Protein 1KA7 (pdb70)

B-factor: mean 0.69, std 1.04, range [0.05, 8.84]

Radius of gyration: 13.41 Å; Cα contacts (8 Å, |Δi|>4): 238; chains: 2; bounding box: 38×33×27 Å

GO terms:
  GO:0030674 protein-macromolecule adaptor activity (F, IDA)
  GO:0030101 natural killer cell activation (P, IDA)
  GO:0005515 protein binding (F, IPI)
  GO:0005829 cytosol (C, TAS)
  GO:0005737 cytoplasm (C, IDA)
  GO:0050860 negative regulation of T cell receptor signaling pathway (P, IDA)
  GO:0050776 regulation of immune response (P, IMP)

Organism: Homo sapiens (NCBI:txid9606)

Secondary structure (DSSP, 8-state):
----TTEEE---HHHHHHHHHHHT-TTEEEEEE-SSSTT-EEEEEEETTEEEEEEEEE-TTS-EEE-B-TT-----BS-STHHHHHHTSTTSSSSS---EE--SS--/----B----B--

Sequence (119 aa):
MDAVAVYHGKISRETGEKLLLATGLDGSYLLRDSESVPGVYCLCVLYHGYIYTYRVSQTETGSWSAETAPGVHKRYFRKIKNLISAFQKPDQGIVIPLQYPVEKKSSRKSLTIYAQVQK

Nearest PDB structures (foldseek):
  1m27-assembly1_A  TM=9.389E-01  e=3.302E-18  Homo sapiens
  5kaz-assembly1_A  TM=8.987E-01  e=1.585E-11  Homo sapiens
  2ysx-assembly1_A  TM=8.688E-01  e=9.127E-12  Homo sapiens
  1i3z-assembly1_A  TM=9.212E-01  e=2.079E-10  Mus musculus
  6wax-assembly2_B  TM=8.621E-01  e=3.251E-07  Homo sapiens

InterPro domains:
  IPR000980 SH2 domain [PF00017] (7-86)
  IPR000980 SH2 domain [PS50001] (6-102)
  IPR000980 SH2 domain [SM00252] (4-93)
  IPR017289 SH2 protein 1A [PIRSF037828] (1-109)
  IPR035876 SH2D1A, SH2 domain [cd10400] (2-104)
  IPR036860 SH2 domain superfamily [G3DSA:3.30.505.10] (2-104)
  IPR036860 SH2 domain superfamily [SSF55550] (3-103)

Solvent-accessible surface area: 7430 Å² total; per-residue (Å²): 231,83,72,47,73,16,71,35,18,137,32,56,110,140,43,0,19,116,32,0,82,78,51,56,78,93,0,0,9,0,7,8,28,7,94,91,64,117,67,18,60,1,1,0,0,12,48,159,42,96,0,48,1,6,77,2,42,84,37,176,115,38,22,38,7,11,81,33,24,141,73,42,165,33,112,154,24,222,71,14,73,65,4,25,74,16,3,73,99,92,112,108,1,6,65,24,15,0,113,121,64,12,50,149,188,77,169,241,207,62,60,33,79,61,28,49,2,119,103

Foldseek 3Di:
DQDDQLEQEADDPVCLLVLQVVVVDFQEWGWHADPVDGQWIWIWTQDPSDTDIWIWHADPVQWTWTDDDDPDDTDTHNGDVVLLVQLLDPVRHDPHRHDHRRGDDDD/DVDDDDPDDDPD

CATH classification: 3.30.505.10

Structure (mmCIF, N/CA/C/O backbone):
data_1KA7
#
_entry.id   1KA7
#
loop_
_entity.id
_entity.type
_entity.pdbx_description
1 polymer 'SH2 DOMAIN PROTEIN 1A'
2 polymer 'peptide n-Y-c'
#
loop_
_atom_site.group_PDB
_atom_site.id
_atom_site.type_symbol
_atom_site.label_atom_id
_atom_site.label_alt_id
_atom_site.label_comp_id
_atom_site.label_asym_id
_atom_site.label_entity_id
_atom_site.label_seq_id
_atom_site.pdbx_PDB_ins_code
_atom_site.Cartn_x
_atom_site.Cartn_y
_atom_site.Cartn_z
_atom_site.occupancy
_atom_site.B_iso_or_equiv
_atom_site.auth_seq_id
_atom_site.auth_comp_id
_atom_site.auth_asym_id
_atom_site.auth_atom_id
_atom_site.pdbx_PDB_model_num
ATOM 1 N N . MET A 1 1 ? -11.796 -16.329 -3.336 1.00 2.18 1 MET A N 1
ATOM 2 C CA . MET A 1 1 ? -10.647 -17.118 -2.820 1.00 1.67 1 MET A CA 1
ATOM 3 C C . MET A 1 1 ? -9.640 -16.222 -2.105 1.00 1.61 1 MET A C 1
ATOM 4 O O . MET A 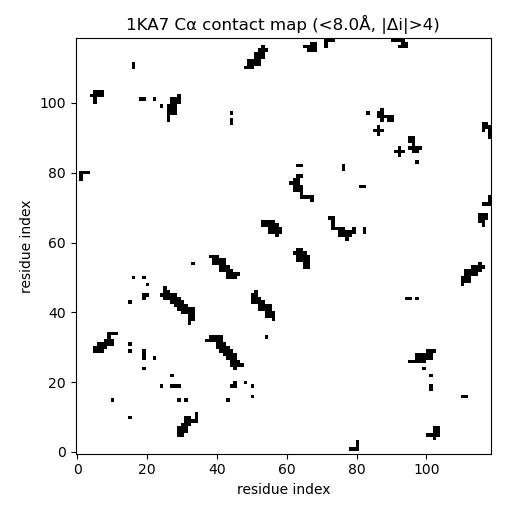1 1 ? -8.846 -16.694 -1.292 1.00 2.26 1 MET A O 1
ATOM 20 N N . ASP A 1 2 ? -9.680 -14.928 -2.418 1.00 1.17 2 ASP A N 1
ATOM 21 C CA . ASP A 1 2 ? -8.771 -13.961 -1.809 1.00 1.12 2 ASP A CA 1
ATOM 22 C C . ASP A 1 2 ? -7.317 -14.368 -2.030 1.00 0.75 2 ASP A C 1
ATOM 23 O O . ASP A 1 2 ? -6.625 -14.778 -1.098 1.00 0.95 2 ASP A O 1
ATOM 32 N N . ALA A 1 3 ? -6.861 -14.254 -3.275 1.00 0.57 3 ALA A N 1
ATOM 33 C CA . ALA A 1 3 ? -5.491 -14.611 -3.625 1.00 0.38 3 ALA A CA 1
ATOM 34 C C . ALA A 1 3 ? -4.574 -13.393 -3.577 1.00 0.37 3 ALA A C 1
ATOM 35 O O . ALA A 1 3 ? -4.565 -12.574 -4.497 1.00 0.57 3 ALA A O 1
ATOM 42 N N . VAL A 1 4 ? -3.803 -13.281 -2.499 1.00 0.23 4 VAL A N 1
ATOM 43 C CA . VAL A 1 4 ? -2.881 -12.164 -2.331 1.00 0.20 4 VAL A CA 1
ATOM 44 C C . VAL A 1 4 ? -1.431 -12.636 -2.379 1.00 0.19 4 VAL A C 1
ATOM 45 O O . VAL A 1 4 ? -0.845 -12.978 -1.351 1.00 0.21 4 VAL A O 1
ATOM 58 N N . ALA A 1 5 ? -0.859 -12.649 -3.578 1.00 0.20 5 ALA A N 1
ATOM 59 C CA . ALA A 1 5 ? 0.522 -13.075 -3.761 1.00 0.21 5 ALA A CA 1
ATOM 60 C C . ALA A 1 5 ? 1.489 -11.936 -3.458 1.00 0.20 5 ALA A C 1
ATOM 61 O O . ALA A 1 5 ? 2.688 -12.155 -3.282 1.00 0.25 5 ALA A O 1
ATOM 68 N N . VAL A 1 6 ? 0.958 -10.718 -3.397 1.00 0.17 6 VAL A N 1
ATOM 69 C CA . VAL A 1 6 ? 1.769 -9.541 -3.113 1.00 0.18 6 VAL A CA 1
ATOM 70 C C . VAL A 1 6 ? 2.020 -9.397 -1.616 1.00 0.16 6 VAL A C 1
ATOM 71 O O . VAL A 1 6 ? 2.650 -8.437 -1.171 1.00 0.19 6 VAL A O 1
ATOM 84 N N . TYR A 1 7 ? 1.522 -10.357 -0.847 1.00 0.15 7 TYR A N 1
ATOM 85 C CA . TYR A 1 7 ? 1.686 -10.345 0.601 1.00 0.15 7 TYR A CA 1
ATOM 86 C C . TYR A 1 7 ? 2.842 -11.245 1.025 1.00 0.14 7 TYR A C 1
ATOM 87 O O . TYR A 1 7 ? 2.650 -12.435 1.279 1.00 0.19 7 TYR A O 1
ATOM 105 N N . HIS A 1 8 ? 4.042 -10.676 1.100 1.00 0.25 8 HIS A N 1
ATOM 106 C CA . HIS A 1 8 ? 5.222 -11.446 1.495 1.00 0.33 8 HIS A CA 1
ATOM 107 C C . HIS A 1 8 ? 5.139 -11.839 2.967 1.00 0.34 8 HIS A C 1
ATOM 108 O O . HIS A 1 8 ? 5.916 -12.668 3.442 1.00 0.49 8 HIS A O 1
ATOM 123 N N . GLY A 1 9 ? 4.191 -11.243 3.682 1.00 0.25 9 GLY A N 1
ATOM 124 C CA . GLY A 1 9 ? 4.024 -11.546 5.091 1.00 0.26 9 GLY A CA 1
ATOM 125 C C . GLY A 1 9 ? 4.411 -10.385 5.985 1.00 0.26 9 GLY A C 1
ATOM 126 O O . GLY A 1 9 ? 4.064 -9.236 5.706 1.00 0.38 9 GLY A O 1
ATOM 130 N N . LYS A 1 10 ? 5.128 -10.683 7.064 1.00 0.16 10 LYS A N 1
ATOM 131 C CA . LYS A 1 10 ? 5.560 -9.654 8.003 1.00 0.16 10 LYS A CA 1
ATOM 132 C C . LYS A 1 10 ? 7.049 -9.363 7.851 1.00 0.14 10 LYS A C 1
ATOM 133 O O . LYS A 1 10 ? 7.887 -10.252 8.014 1.00 0.19 10 LYS A O 1
ATOM 152 N N . ILE A 1 11 ? 7.371 -8.112 7.539 1.00 0.15 11 ILE A N 1
ATOM 153 C CA . ILE A 1 11 ? 8.756 -7.694 7.365 1.00 0.15 11 ILE A CA 1
ATOM 154 C C . ILE A 1 11 ? 9.010 -6.349 8.041 1.00 0.15 11 ILE A C 1
ATOM 155 O O . ILE A 1 11 ? 8.100 -5.529 8.175 1.00 0.18 11 ILE A O 1
ATOM 171 N N . SER A 1 12 ? 10.250 -6.132 8.467 1.00 0.18 12 SER A N 1
ATOM 172 C CA . SER A 1 12 ? 10.625 -4.889 9.131 1.00 0.20 12 SER A CA 1
ATOM 173 C C . SER A 1 12 ? 10.555 -3.712 8.164 1.00 0.17 12 SER A C 1
ATOM 174 O O . SER A 1 12 ? 10.471 -3.899 6.950 1.00 0.17 12 SER A O 1
ATOM 182 N N . ARG A 1 13 ? 10.590 -2.499 8.708 1.00 0.18 13 ARG A N 1
ATOM 183 C CA . ARG A 1 13 ? 10.530 -1.292 7.890 1.00 0.20 13 ARG A CA 1
ATOM 184 C C . ARG A 1 13 ? 11.711 -1.235 6.926 1.00 0.18 13 ARG A C 1
ATOM 185 O O . ARG A 1 13 ? 11.555 -0.870 5.760 1.00 0.21 13 ARG A O 1
ATOM 206 N N . GLU A 1 14 ? 12.890 -1.601 7.419 1.00 0.17 14 GLU A N 1
ATOM 207 C CA . GLU A 1 14 ? 14.098 -1.596 6.601 1.00 0.19 14 GLU A CA 1
ATOM 208 C C . GLU A 1 14 ? 13.966 -2.567 5.432 1.00 0.18 14 GLU A C 1
ATOM 209 O O . GLU A 1 14 ? 14.537 -2.349 4.364 1.00 0.22 14 GLU A O 1
ATOM 221 N N . THR A 1 15 ? 13.207 -3.637 5.646 1.00 0.15 15 THR A N 1
ATOM 222 C CA . THR A 1 15 ? 12.994 -4.646 4.615 1.00 0.16 15 THR A CA 1
ATOM 223 C C . THR A 1 15 ? 12.138 -4.098 3.478 1.00 0.15 15 THR A C 1
ATOM 224 O O . THR A 1 15 ? 12.497 -4.214 2.307 1.00 0.17 15 THR A O 1
ATOM 235 N N . GLY A 1 16 ? 11.004 -3.504 3.835 1.00 0.14 16 GLY A N 1
ATOM 236 C CA . GLY A 1 16 ? 10.108 -2.949 2.837 1.00 0.16 16 GLY A CA 1
ATOM 237 C C . GLY A 1 16 ? 10.744 -1.833 2.029 1.00 0.15 16 GLY A C 1
ATOM 238 O O . GLY A 1 16 ? 10.473 -1.690 0.837 1.00 0.16 16 GLY A O 1
ATOM 242 N N . GLU A 1 17 ? 11.588 -1.041 2.681 1.00 0.15 17 GLU A N 1
ATOM 243 C CA . GLU A 1 17 ? 12.261 0.073 2.019 1.00 0.17 17 GLU A CA 1
ATOM 244 C C . GLU A 1 17 ? 13.179 -0.421 0.904 1.00 0.16 17 GLU A C 1
ATOM 245 O O . GLU A 1 17 ? 13.024 -0.037 -0.256 1.00 0.19 17 GLU A O 1
ATOM 257 N N . LYS A 1 18 ? 14.139 -1.267 1.265 1.00 0.16 18 LYS A N 1
ATOM 258 C CA . LYS A 1 18 ? 15.090 -1.808 0.300 1.00 0.18 18 LYS A CA 1
ATOM 259 C C . LYS A 1 18 ? 14.395 -2.699 -0.727 1.00 0.16 18 LYS A C 1
ATOM 260 O O . LYS A 1 18 ? 14.864 -2.836 -1.858 1.00 0.18 18 LYS A O 1
ATOM 279 N N . LEU A 1 19 ? 13.283 -3.307 -0.327 1.00 0.14 19 LEU A N 1
ATOM 280 C CA . LEU A 1 19 ? 12.532 -4.189 -1.215 1.00 0.14 19 LEU A CA 1
ATOM 281 C C . LEU A 1 19 ? 12.035 -3.438 -2.447 1.00 0.13 19 LEU A C 1
ATOM 282 O O . LEU A 1 19 ? 12.196 -3.904 -3.576 1.00 0.20 19 LEU A O 1
ATOM 298 N N . LEU A 1 20 ? 11.427 -2.277 -2.224 1.00 0.09 20 LEU A N 1
ATOM 299 C CA . LEU A 1 20 ? 10.906 -1.467 -3.319 1.00 0.10 20 LEU A CA 1
ATOM 300 C C . LEU A 1 20 ? 12.031 -0.733 -4.042 1.00 0.11 20 LEU A C 1
ATOM 301 O O . LEU A 1 20 ? 11.930 -0.445 -5.234 1.00 0.14 20 LEU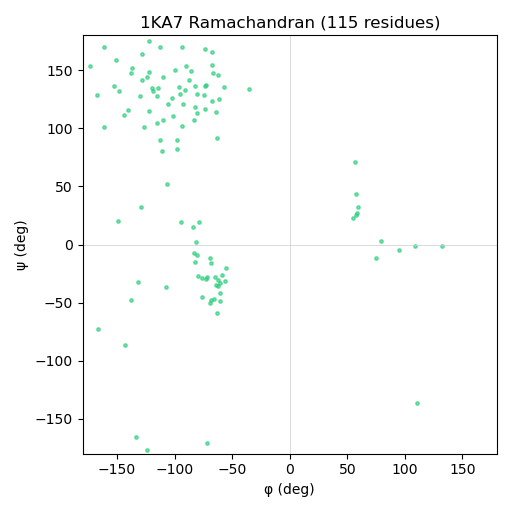 A O 1
ATOM 317 N N . LEU A 1 21 ? 13.104 -0.438 -3.315 1.00 0.15 21 LEU A N 1
ATOM 318 C CA . LEU A 1 21 ? 14.247 0.259 -3.889 1.00 0.18 21 LEU A CA 1
ATOM 319 C C . LEU A 1 21 ? 15.023 -0.658 -4.828 1.00 0.19 21 LEU A C 1
ATOM 320 O O . LEU A 1 21 ? 15.673 -0.197 -5.766 1.00 0.22 21 LEU A O 1
ATOM 336 N N . ALA A 1 22 ? 14.951 -1.960 -4.568 1.00 0.18 22 ALA A N 1
ATOM 337 C CA . ALA A 1 22 ? 15.648 -2.946 -5.386 1.00 0.20 22 ALA A CA 1
ATOM 338 C C . ALA A 1 22 ? 15.081 -2.995 -6.801 1.00 0.17 22 ALA A C 1
ATOM 339 O O . ALA A 1 22 ? 15.831 -2.990 -7.778 1.00 0.18 22 ALA A O 1
ATOM 346 N N . THR A 1 23 ? 13.755 -3.048 -6.903 1.00 0.16 23 THR A N 1
ATOM 347 C CA . THR A 1 23 ? 13.089 -3.104 -8.202 1.00 0.15 23 THR A CA 1
ATOM 348 C C . THR A 1 23 ? 13.491 -1.924 -9.081 1.00 0.11 23 THR A C 1
ATOM 349 O O . THR A 1 23 ? 13.543 -2.041 -10.305 1.00 0.15 23 THR A O 1
ATOM 360 N N . GLY A 1 24 ? 13.777 -0.790 -8.448 1.00 0.11 24 GLY A N 1
ATOM 361 C CA . GLY A 1 24 ? 14.174 0.395 -9.188 1.00 0.09 24 GLY A CA 1
ATOM 362 C C . GLY A 1 24 ? 13.134 0.822 -10.206 1.00 0.09 24 GLY A C 1
ATOM 363 O O . GLY A 1 24 ? 13.470 1.167 -11.338 1.00 0.10 24 GLY A O 1
ATOM 367 N N . LEU A 1 25 ? 11.866 0.797 -9.802 1.00 0.10 25 LEU A N 1
ATOM 368 C CA . LEU A 1 25 ? 10.774 1.183 -10.689 1.00 0.10 25 LEU A CA 1
ATOM 369 C C . LEU A 1 25 ? 9.718 1.989 -9.941 1.00 0.10 25 LEU A C 1
ATOM 370 O O . LEU A 1 25 ? 9.064 1.478 -9.031 1.00 0.14 25 LEU A O 1
ATOM 386 N N . ASP A 1 26 ? 9.547 3.249 -10.336 1.00 0.08 26 ASP A N 1
ATOM 387 C CA . ASP A 1 26 ? 8.560 4.115 -9.706 1.00 0.09 26 ASP A CA 1
ATOM 388 C C . ASP A 1 26 ? 7.163 3.540 -9.889 1.00 0.09 26 ASP A C 1
ATOM 389 O O . ASP A 1 26 ? 6.738 3.263 -11.011 1.00 0.15 26 ASP A O 1
ATOM 398 N N . GLY A 1 27 ? 6.452 3.354 -8.783 1.00 0.07 27 GLY A N 1
ATOM 399 C CA . GLY A 1 27 ? 5.112 2.801 -8.856 1.00 0.07 27 GLY A CA 1
ATOM 400 C C . GLY A 1 27 ? 5.051 1.388 -8.317 1.00 0.08 27 GLY A C 1
ATOM 401 O O . GLY A 1 27 ? 3.980 0.772 -8.276 1.00 0.10 27 GLY A O 1
ATOM 405 N N . SER A 1 28 ? 6.207 0.879 -7.897 1.00 0.08 28 SER A N 1
ATOM 406 C CA . SER A 1 28 ? 6.301 -0.464 -7.342 1.00 0.09 28 SER A CA 1
ATOM 407 C C . SER A 1 28 ? 5.713 -0.487 -5.939 1.00 0.10 28 SER A C 1
ATOM 408 O O . SER A 1 28 ? 6.062 0.342 -5.098 1.00 0.18 28 SER A O 1
ATOM 416 N N . TYR A 1 29 ? 4.808 -1.425 -5.691 1.00 0.07 29 TYR A N 1
ATOM 417 C CA . TYR A 1 29 ? 4.166 -1.529 -4.390 1.00 0.07 29 TYR A CA 1
ATOM 418 C C . TYR A 1 29 ? 4.259 -2.942 -3.828 1.00 0.07 29 TYR A C 1
ATOM 419 O O . TYR A 1 29 ? 4.532 -3.896 -4.555 1.00 0.09 29 TYR A O 1
ATOM 437 N N . LEU A 1 30 ? 4.004 -3.066 -2.529 1.00 0.07 30 LEU A N 1
ATOM 438 C CA . LEU A 1 30 ? 4.029 -4.364 -1.866 1.00 0.08 30 LEU A CA 1
ATOM 439 C C . LEU A 1 30 ? 3.073 -4.388 -0.680 1.00 0.09 30 LEU A C 1
ATOM 440 O O . LEU A 1 30 ? 2.704 -3.341 -0.144 1.00 0.14 30 LEU A O 1
ATOM 456 N N . LEU A 1 31 ? 2.675 -5.590 -0.275 1.00 0.08 31 LEU A N 1
ATOM 457 C CA . LEU A 1 31 ? 1.762 -5.759 0.847 1.00 0.08 31 LEU A CA 1
ATOM 458 C C . LEU A 1 31 ? 2.483 -6.368 2.044 1.00 0.08 31 LEU A C 1
ATOM 459 O O . LEU A 1 31 ? 2.817 -7.553 2.042 1.00 0.17 31 LEU A O 1
ATOM 475 N N . ARG A 1 32 ? 2.720 -5.550 3.065 1.00 0.11 32 ARG A N 1
ATOM 476 C CA . ARG A 1 32 ? 3.402 -6.013 4.269 1.00 0.11 32 ARG A CA 1
ATOM 477 C C . ARG A 1 32 ? 2.534 -5.796 5.503 1.00 0.13 32 ARG A C 1
ATOM 478 O O . ARG A 1 32 ? 1.749 -4.850 5.566 1.00 0.15 32 ARG A O 1
ATOM 499 N N . ASP A 1 33 ? 2.684 -6.681 6.483 1.00 0.15 33 ASP A N 1
ATOM 500 C CA . ASP A 1 33 ? 1.918 -6.590 7.721 1.00 0.18 33 ASP A CA 1
ATOM 501 C C . ASP A 1 33 ? 2.415 -5.435 8.582 1.00 0.20 33 ASP A C 1
ATOM 502 O O . ASP A 1 33 ? 3.621 -5.228 8.725 1.00 0.26 33 ASP A O 1
ATOM 511 N N . SER A 1 34 ? 1.479 -4.685 9.154 1.00 0.20 34 SER A N 1
ATOM 512 C CA . SER A 1 34 ? 1.820 -3.549 10.002 1.00 0.24 34 SER A CA 1
ATOM 513 C C . SER A 1 34 ? 2.491 -4.013 11.291 1.00 0.29 34 SER A C 1
ATOM 514 O O . SER A 1 34 ? 1.929 -4.808 12.044 1.00 0.31 34 SER A O 1
ATOM 522 N N . GLU A 1 35 ? 3.696 -3.507 11.537 1.00 0.33 35 GLU A N 1
ATOM 523 C CA . GLU A 1 35 ? 4.446 -3.866 12.735 1.00 0.39 35 GLU A CA 1
ATOM 524 C C . GLU A 1 35 ? 4.014 -3.010 13.921 1.00 0.41 35 GLU A C 1
ATOM 525 O O . GLU A 1 35 ? 4.698 -2.955 14.943 1.00 0.45 35 GLU A O 1
ATOM 537 N N . SER A 1 36 ? 2.871 -2.345 13.778 1.00 0.39 36 SER A N 1
ATOM 538 C CA . SER A 1 36 ? 2.343 -1.492 14.836 1.00 0.43 36 SER A CA 1
ATOM 539 C C . SER A 1 36 ? 0.867 -1.785 15.083 1.00 0.38 36 SER A C 1
ATOM 540 O O . SER A 1 36 ? 0.380 -1.663 16.208 1.00 0.41 36 SER A O 1
ATOM 548 N N . VAL A 1 37 ? 0.161 -2.172 14.026 1.00 0.33 37 VAL A N 1
ATOM 549 C CA . VAL A 1 37 ? -1.260 -2.481 14.128 1.00 0.31 37 VAL A CA 1
ATOM 550 C C . VAL A 1 37 ? -1.561 -3.867 13.561 1.00 0.29 37 VAL A C 1
ATOM 551 O O . VAL A 1 37 ? -1.645 -4.043 12.346 1.00 0.26 37 VAL A O 1
ATOM 564 N N . PRO A 1 38 ? -1.731 -4.876 14.438 1.00 0.34 38 PRO A N 1
ATOM 565 C CA . PRO A 1 38 ? -2.026 -6.249 14.014 1.00 0.36 38 PRO A CA 1
ATOM 566 C C . PRO A 1 38 ? -3.352 -6.350 13.268 1.00 0.35 38 PRO A C 1
ATOM 567 O O . PRO A 1 38 ? -4.303 -5.631 13.573 1.00 0.40 38 PRO A O 1
ATOM 578 N N . GLY A 1 39 ? -3.407 -7.249 12.289 1.00 0.33 39 GLY A N 1
ATOM 579 C CA . GLY A 1 39 ? -4.621 -7.430 11.513 1.00 0.32 39 GLY A CA 1
ATOM 580 C C . GLY A 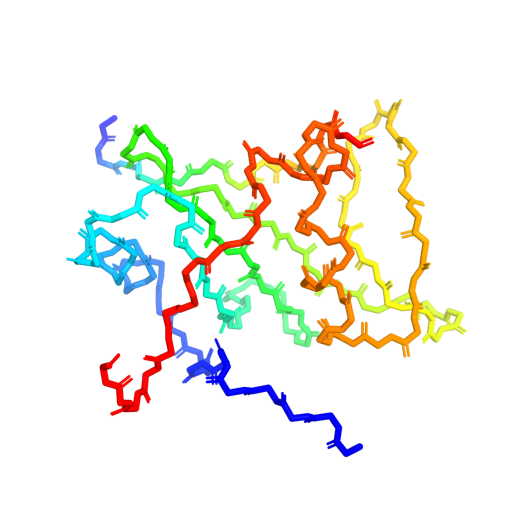1 39 ? -4.794 -6.362 10.450 1.00 0.30 39 GLY A C 1
ATOM 581 O O . GLY A 1 39 ? -5.803 -6.336 9.745 1.00 0.46 39 GLY A O 1
ATOM 585 N N . VAL A 1 40 ? -3.808 -5.477 10.337 1.00 0.17 40 VAL A N 1
ATOM 586 C CA . VAL A 1 40 ? -3.853 -4.398 9.357 1.00 0.14 40 VAL A CA 1
ATOM 587 C C . VAL A 1 40 ? -2.683 -4.494 8.379 1.00 0.14 40 VAL A C 1
ATOM 588 O O . VAL A 1 40 ? -1.540 -4.711 8.783 1.00 0.19 40 VAL A O 1
ATOM 601 N N . TYR A 1 41 ? -2.980 -4.329 7.093 1.00 0.10 41 TYR A N 1
ATOM 602 C CA . TYR A 1 41 ? -1.957 -4.395 6.053 1.00 0.10 41 TYR A CA 1
ATOM 603 C C . TYR A 1 41 ? -1.417 -3.005 5.741 1.00 0.07 41 TYR A C 1
ATOM 604 O O . TYR A 1 41 ? -1.965 -1.999 6.192 1.00 0.08 41 TYR A O 1
ATOM 622 N N . CYS A 1 42 ? -0.336 -2.953 4.969 1.00 0.07 42 CYS A N 1
ATOM 623 C CA . CYS A 1 42 ? 0.274 -1.681 4.602 1.00 0.08 42 CYS A CA 1
ATOM 624 C C . CYS A 1 42 ? 0.826 -1.721 3.182 1.00 0.07 42 CYS A C 1
ATOM 625 O O . CYS A 1 42 ? 1.809 -2.409 2.907 1.00 0.07 42 CYS A O 1
ATOM 633 N N . LEU A 1 43 ? 0.196 -0.968 2.285 1.00 0.08 43 LEU A N 1
ATOM 634 C CA . LEU A 1 43 ? 0.633 -0.904 0.897 1.00 0.07 43 LEU A CA 1
ATOM 635 C C . LEU A 1 43 ? 1.600 0.261 0.713 1.00 0.07 43 LEU A C 1
ATOM 636 O O . LEU A 1 43 ? 1.253 1.409 0.990 1.00 0.08 43 LEU A O 1
ATOM 652 N N . CYS A 1 44 ? 2.817 -0.036 0.267 1.00 0.06 44 CYS A N 1
ATOM 653 C CA . CYS A 1 44 ? 3.821 1.006 0.080 1.00 0.07 44 CYS A CA 1
ATOM 654 C C . CYS A 1 44 ? 4.280 1.113 -1.372 1.00 0.07 44 CYS A C 1
ATOM 655 O O . CYS A 1 44 ? 4.625 0.116 -2.004 1.00 0.10 44 CYS A O 1
ATOM 663 N N . VAL A 1 45 ? 4.301 2.346 -1.876 1.00 0.06 45 VAL A N 1
ATOM 664 C CA . VAL A 1 45 ? 4.737 2.634 -3.241 1.00 0.06 45 VAL A CA 1
ATOM 665 C C . VAL A 1 45 ? 6.005 3.483 -3.205 1.00 0.06 45 VAL A C 1
ATOM 666 O O . VAL A 1 45 ? 6.047 4.515 -2.536 1.00 0.07 45 VAL A O 1
ATOM 679 N N . LEU A 1 46 ? 7.042 3.040 -3.910 1.00 0.06 46 LEU A N 1
ATOM 680 C CA . LEU A 1 46 ? 8.311 3.764 -3.928 1.00 0.06 46 LEU A CA 1
ATOM 681 C C . LEU A 1 46 ? 8.280 4.914 -4.927 1.00 0.06 46 LEU A C 1
ATOM 682 O O . LEU A 1 46 ? 8.120 4.700 -6.133 1.00 0.07 46 LEU A O 1
ATOM 698 N N . TYR A 1 47 ? 8.441 6.134 -4.410 1.00 0.07 47 TYR A N 1
ATOM 699 C CA . TYR A 1 47 ? 8.441 7.332 -5.242 1.00 0.08 47 TYR A CA 1
ATOM 700 C C . TYR A 1 47 ? 9.348 8.411 -4.658 1.00 0.10 47 TYR A C 1
ATOM 701 O O . TYR A 1 47 ? 9.284 8.713 -3.467 1.00 0.11 47 TYR A O 1
ATOM 719 N N . HIS A 1 48 ? 10.190 8.989 -5.512 1.00 0.17 48 HIS A N 1
ATOM 720 C CA . HIS A 1 48 ? 11.116 10.041 -5.097 1.00 0.21 48 HIS A CA 1
ATOM 721 C C . HIS A 1 48 ? 12.060 9.543 -4.007 1.00 0.17 48 HIS A C 1
ATOM 722 O O . HIS A 1 48 ? 12.478 10.308 -3.137 1.00 0.18 48 HIS A O 1
ATOM 737 N N . GLY A 1 49 ? 12.393 8.256 -4.062 1.00 0.18 49 GLY A N 1
ATOM 738 C CA . GLY A 1 49 ? 13.287 7.677 -3.076 1.00 0.20 49 GLY A CA 1
ATOM 739 C C . GLY A 1 49 ? 12.614 7.460 -1.735 1.00 0.20 49 GLY A C 1
ATOM 740 O O . GLY A 1 49 ? 13.160 6.786 -0.862 1.00 0.27 49 GLY A O 1
ATOM 744 N N . TYR A 1 50 ? 11.425 8.032 -1.569 1.00 0.17 50 TYR A N 1
ATOM 745 C CA . TYR A 1 50 ? 10.680 7.899 -0.324 1.00 0.23 50 TYR A CA 1
ATOM 746 C C . TYR A 1 50 ? 9.563 6.871 -0.464 1.00 0.26 50 TYR A C 1
ATOM 747 O O . TYR A 1 50 ? 8.732 6.962 -1.369 1.00 0.50 50 TYR A O 1
ATOM 765 N N . ILE A 1 51 ? 9.549 5.895 0.437 1.00 0.09 51 ILE A N 1
ATOM 766 C CA . ILE A 1 51 ? 8.533 4.848 0.414 1.00 0.09 51 ILE A CA 1
ATOM 767 C C . ILE A 1 51 ? 7.258 5.313 1.116 1.00 0.10 51 ILE A C 1
ATOM 768 O O . ILE A 1 51 ? 7.217 5.424 2.342 1.00 0.16 51 ILE A O 1
ATOM 784 N N . TYR A 1 52 ? 6.221 5.583 0.328 1.00 0.09 52 TYR A N 1
ATOM 785 C CA . TYR A 1 52 ? 4.943 6.036 0.871 1.00 0.10 52 TYR A CA 1
ATOM 786 C C . TYR A 1 52 ? 4.129 4.857 1.396 1.00 0.11 52 TYR A C 1
ATOM 787 O O . TYR A 1 52 ? 3.694 4.001 0.626 1.00 0.19 52 TYR A O 1
ATOM 805 N N . THR A 1 53 ? 3.931 4.818 2.709 1.00 0.11 53 THR A N 1
ATOM 806 C CA . THR A 1 53 ? 3.173 3.742 3.338 1.00 0.12 53 THR A CA 1
ATOM 807 C C . THR A 1 53 ? 1.715 4.137 3.554 1.00 0.11 53 THR A C 1
ATOM 808 O O . THR A 1 53 ? 1.419 5.246 4.001 1.00 0.12 53 THR A O 1
ATOM 819 N N . TYR A 1 54 ? 0.808 3.217 3.235 1.00 0.10 54 TYR A N 1
ATOM 820 C CA . TYR A 1 54 ? -0.623 3.455 3.395 1.00 0.11 54 TYR A CA 1
ATOM 821 C C . TYR A 1 54 ? -1.276 2.304 4.156 1.00 0.12 54 TYR A C 1
ATOM 822 O O . TYR A 1 54 ? -1.109 1.139 3.797 1.00 0.19 54 TYR A O 1
ATOM 840 N N . ARG A 1 55 ? -2.008 2.638 5.214 1.00 0.11 55 ARG A N 1
ATOM 841 C CA . ARG A 1 55 ? -2.677 1.629 6.032 1.00 0.12 55 ARG A CA 1
ATOM 842 C C . ARG A 1 55 ? -3.983 1.171 5.394 1.00 0.12 55 ARG A C 1
ATOM 843 O O . ARG A 1 55 ? -4.826 1.988 5.022 1.00 0.20 55 ARG A O 1
ATOM 864 N N . VAL A 1 56 ? -4.149 -0.146 5.280 1.00 0.10 56 VAL A N 1
ATOM 865 C CA . VAL A 1 56 ? -5.357 -0.716 4.699 1.00 0.10 56 VAL A CA 1
ATOM 866 C C . VAL A 1 56 ? -6.040 -1.651 5.692 1.00 0.11 56 VAL A C 1
ATOM 867 O O . VAL A 1 56 ? -5.493 -2.691 6.057 1.00 0.15 56 VAL A O 1
ATOM 880 N N . SER A 1 57 ? -7.237 -1.272 6.124 1.00 0.11 57 SER A N 1
ATOM 881 C CA . SER A 1 57 ? -7.993 -2.076 7.077 1.00 0.15 57 SER A CA 1
ATOM 882 C C . SER A 1 57 ? -9.464 -2.144 6.684 1.00 0.13 57 SER A C 1
ATOM 883 O O . SER A 1 57 ? -10.010 -1.196 6.119 1.00 0.16 57 SER A O 1
ATOM 891 N N . GLN A 1 58 ? -10.101 -3.272 6.984 1.00 0.13 58 GLN A N 1
ATOM 892 C CA . GLN A 1 58 ? -11.508 -3.465 6.660 1.00 0.13 58 GLN A CA 1
ATOM 893 C C . GLN A 1 58 ? -12.404 -2.821 7.713 1.00 0.15 58 GLN A C 1
ATOM 894 O O . GLN A 1 58 ? -12.158 -2.948 8.913 1.00 0.21 58 GLN A O 1
ATOM 908 N N . THR A 1 59 ? -13.443 -2.132 7.255 1.00 0.17 59 THR A N 1
ATOM 909 C CA . THR A 1 59 ? -14.379 -1.467 8.153 1.00 0.20 59 THR A CA 1
ATOM 910 C C . THR A 1 59 ? -15.285 -2.476 8.848 1.00 0.24 59 THR A C 1
ATOM 911 O O . THR A 1 59 ? -15.331 -3.647 8.472 1.00 0.27 59 THR A O 1
ATOM 922 N N . GLU A 1 60 ? -16.006 -2.014 9.866 1.00 0.30 60 GLU A N 1
ATOM 923 C CA . GLU A 1 60 ? -16.912 -2.877 10.616 1.00 0.35 60 GLU A CA 1
ATOM 924 C C . GLU A 1 60 ? -18.097 -3.304 9.754 1.00 0.38 60 GLU A C 1
ATOM 925 O O . GLU A 1 60 ? -18.809 -4.250 10.087 1.00 0.44 60 GLU A O 1
ATOM 937 N N . THR A 1 61 ? -18.303 -2.597 8.646 1.00 0.38 61 THR A N 1
ATOM 938 C CA . THR A 1 61 ? -19.403 -2.902 7.739 1.00 0.44 61 THR A CA 1
ATOM 939 C C . THR A 1 61 ? -19.056 -4.068 6.818 1.00 0.48 61 THR A C 1
ATOM 940 O O . THR A 1 61 ? -19.914 -4.573 6.092 1.00 0.86 61 THR A O 1
ATOM 951 N N . GLY A 1 62 ? -17.796 -4.493 6.851 1.00 0.29 62 GLY A N 1
ATOM 952 C CA . GLY A 1 62 ? -17.363 -5.598 6.015 1.00 0.29 62 GLY A CA 1
ATOM 953 C C . GLY A 1 62 ? -16.749 -5.134 4.708 1.00 0.26 62 GLY A C 1
ATOM 954 O O . GLY A 1 62 ? -16.256 -5.946 3.924 1.00 0.36 62 GLY A O 1
ATOM 958 N N . SER A 1 63 ? -16.778 -3.825 4.472 1.00 0.18 63 SER A N 1
ATOM 959 C CA . SER A 1 63 ? -16.220 -3.255 3.250 1.00 0.19 63 SER A CA 1
ATOM 960 C C . SER A 1 63 ? -14.734 -2.954 3.419 1.00 0.19 63 SER A C 1
ATOM 961 O O . SER A 1 63 ? -14.299 -2.509 4.481 1.00 0.33 63 SER A O 1
ATOM 969 N N . TRP A 1 64 ? -13.961 -3.201 2.366 1.00 0.12 64 TRP A N 1
ATOM 970 C CA . TRP A 1 64 ? -12.523 -2.960 2.397 1.00 0.10 64 TRP A CA 1
ATOM 971 C C . TRP A 1 64 ? -12.193 -1.550 1.916 1.00 0.12 64 TRP A C 1
ATOM 972 O O . TRP A 1 64 ? -12.700 -1.098 0.890 1.00 0.15 64 TRP A O 1
ATO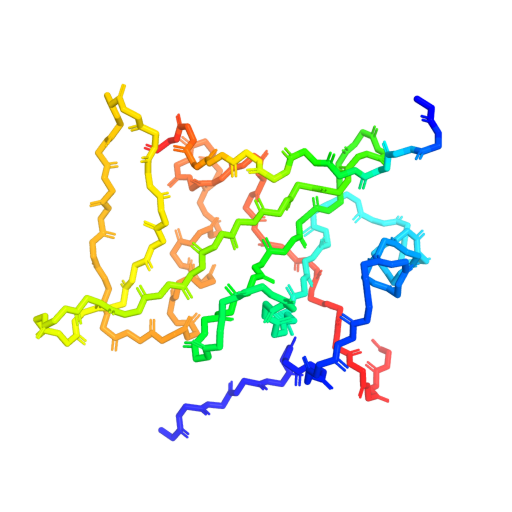M 993 N N . SER A 1 65 ? -11.337 -0.860 2.665 1.00 0.11 65 SER A N 1
ATOM 994 C CA . SER A 1 65 ? -10.935 0.499 2.315 1.00 0.13 65 SER A CA 1
ATOM 995 C C . SER A 1 65 ? -9.646 0.887 3.033 1.00 0.13 65 SER A C 1
ATOM 996 O O . SER A 1 65 ? -9.182 0.176 3.926 1.00 0.17 65 SER A O 1
ATOM 1004 N N . ALA A 1 66 ? -9.073 2.019 2.638 1.00 0.13 66 ALA A N 1
ATOM 1005 C CA . ALA A 1 66 ? -7.837 2.502 3.242 1.00 0.14 66 ALA A CA 1
ATOM 1006 C C . ALA A 1 66 ? -8.074 3.785 4.031 1.00 0.13 66 ALA A C 1
ATOM 1007 O O . ALA A 1 66 ? -9.148 4.383 3.956 1.00 0.18 66 ALA A O 1
ATOM 1014 N N . GLU A 1 67 ? -7.063 4.203 4.787 1.00 0.13 67 GLU A N 1
ATOM 1015 C CA . GLU A 1 67 ? -7.159 5.417 5.590 1.00 0.15 67 GLU A CA 1
ATOM 1016 C C . GLU A 1 67 ? -7.254 6.652 4.698 1.00 0.16 67 GLU A C 1
ATOM 1017 O O . GLU A 1 67 ? -6.688 6.684 3.604 1.00 0.24 67 GLU A O 1
ATOM 1029 N N . THR A 1 68 ? -7.974 7.663 5.171 1.00 0.16 68 THR A N 1
ATOM 1030 C CA . THR A 1 68 ? -8.146 8.899 4.414 1.00 0.19 68 THR A CA 1
ATOM 1031 C C . THR A 1 68 ? -7.794 10.120 5.258 1.00 0.23 68 THR A C 1
ATOM 1032 O O . THR A 1 68 ? -8.094 10.171 6.450 1.00 0.28 68 THR A O 1
ATOM 1043 N N . ALA A 1 69 ? -7.160 11.103 4.625 1.00 0.23 69 ALA A N 1
ATOM 1044 C CA . ALA A 1 69 ? -6.770 12.328 5.311 1.00 0.27 69 ALA A CA 1
ATOM 1045 C C . ALA A 1 69 ? -8.000 13.137 5.716 1.00 0.29 69 ALA A C 1
ATOM 1046 O O . ALA A 1 69 ? -9.057 13.018 5.098 1.00 0.29 69 ALA A O 1
ATOM 1053 N N . PRO A 1 70 ? -7.881 13.973 6.763 1.00 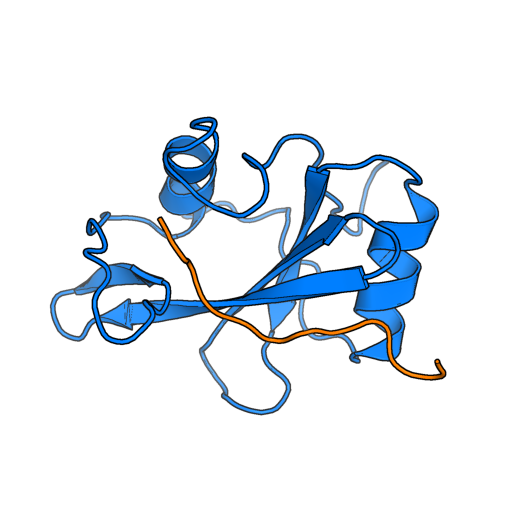0.34 70 PRO A N 1
ATOM 1054 C CA . PRO A 1 70 ? -8.995 14.799 7.241 1.00 0.38 70 PRO A CA 1
ATOM 1055 C C . PRO A 1 70 ? -9.451 15.817 6.200 1.00 0.39 70 PRO A C 1
ATOM 1056 O O . PRO A 1 70 ? -8.930 16.931 6.137 1.00 0.43 70 PRO A O 1
ATOM 1067 N N . GLY A 1 71 ? -10.427 15.426 5.385 1.00 0.39 71 GLY A N 1
ATOM 1068 C CA . GLY A 1 71 ? -10.939 16.314 4.358 1.00 0.42 71 GLY A CA 1
ATOM 1069 C C . GLY A 1 71 ? -11.039 15.645 3.002 1.00 0.38 71 GLY A C 1
ATOM 1070 O O . GLY A 1 71 ? -11.481 16.260 2.032 1.00 0.43 71 GLY A O 1
ATOM 1074 N N . VAL A 1 72 ? -10.628 14.383 2.932 1.00 0.33 72 VAL A N 1
ATOM 1075 C CA . VAL A 1 72 ? -10.673 13.632 1.682 1.00 0.30 72 VAL A CA 1
ATOM 1076 C C . VAL A 1 72 ? -11.731 12.536 1.733 1.00 0.28 72 VAL A C 1
ATOM 1077 O O . VAL A 1 72 ? -11.947 11.916 2.776 1.00 0.28 72 VAL A O 1
ATOM 1090 N N . HIS A 1 73 ? -12.383 12.299 0.600 1.00 0.28 73 HIS A N 1
ATOM 1091 C CA . HIS A 1 73 ? -13.416 11.275 0.511 1.00 0.27 73 HIS A CA 1
ATOM 1092 C C . HIS A 1 73 ? -12.833 9.968 -0.017 1.00 0.27 73 HIS A C 1
ATOM 1093 O O . HIS A 1 73 ? -12.148 9.951 -1.040 1.00 0.44 73 HIS A O 1
ATOM 1108 N N . LYS A 1 74 ? -13.105 8.876 0.690 1.00 0.20 74 LYS A N 1
ATOM 1109 C CA . LYS A 1 74 ? -12.602 7.565 0.295 1.00 0.19 74 LYS A CA 1
ATOM 1110 C C . LYS A 1 74 ? -13.741 6.635 -0.108 1.00 0.21 74 LYS A C 1
ATOM 1111 O O . LYS A 1 74 ? -14.754 6.541 0.586 1.00 0.30 74 LYS A O 1
ATOM 1130 N N . ARG A 1 75 ? -13.561 5.939 -1.226 1.00 0.23 75 ARG A N 1
ATOM 1131 C CA . ARG A 1 75 ? -14.567 5.005 -1.712 1.00 0.26 75 ARG A CA 1
ATOM 1132 C C . ARG A 1 75 ? -14.376 3.640 -1.059 1.00 0.21 75 ARG A C 1
ATOM 1133 O O . ARG A 1 75 ? -13.257 3.263 -0.710 1.00 0.25 75 ARG A O 1
ATOM 1154 N N . TYR A 1 76 ? -15.471 2.908 -0.884 1.00 0.18 76 TYR A N 1
ATOM 1155 C CA . TYR A 1 76 ? -15.413 1.593 -0.255 1.00 0.19 76 TYR A CA 1
ATOM 1156 C C . TYR A 1 76 ? -15.432 0.473 -1.292 1.00 0.18 76 TYR A C 1
ATOM 1157 O O . TYR A 1 76 ? -16.010 0.616 -2.369 1.00 0.34 76 TYR A O 1
ATOM 1175 N N . PHE A 1 77 ? -14.795 -0.644 -0.949 1.00 0.14 77 PHE A N 1
ATOM 1176 C CA . PHE A 1 77 ? -14.729 -1.803 -1.834 1.00 0.14 77 PHE A CA 1
ATOM 1177 C C . PHE A 1 77 ? -15.277 -3.044 -1.138 1.00 0.14 77 PHE A C 1
ATOM 1178 O O . PHE A 1 77 ? -15.754 -2.971 -0.005 1.00 0.16 77 PHE A O 1
ATOM 1195 N N . ARG A 1 78 ? -15.205 -4.183 -1.820 1.00 0.14 78 ARG A N 1
ATOM 1196 C CA . ARG A 1 78 ? -15.693 -5.438 -1.263 1.00 0.15 78 ARG A CA 1
ATOM 1197 C C . ARG A 1 78 ? -14.639 -6.537 -1.384 1.00 0.14 78 ARG A C 1
ATOM 1198 O O . ARG A 1 78 ? -14.970 -7.712 -1.546 1.00 0.16 78 ARG A O 1
ATOM 1219 N N . LYS A 1 79 ? -13.3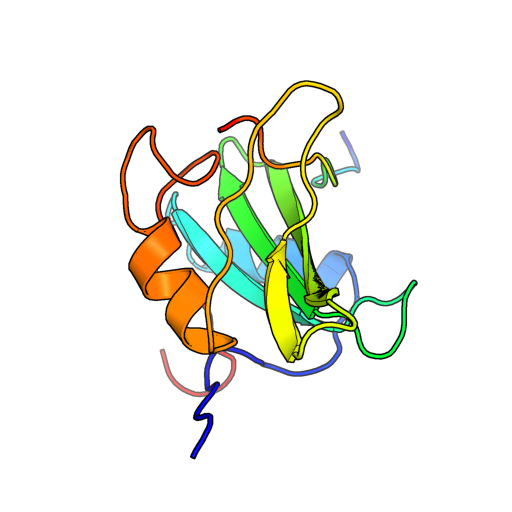68 -6.147 -1.301 1.00 0.12 79 LYS A N 1
ATOM 1220 C CA . LYS A 1 79 ? -12.266 -7.098 -1.397 1.00 0.12 79 LYS A CA 1
ATOM 1221 C C . LYS A 1 79 ? -10.933 -6.418 -1.105 1.00 0.11 79 LYS A C 1
ATOM 1222 O O . LYS A 1 79 ? -10.785 -5.212 -1.306 1.00 0.14 79 LYS A O 1
ATOM 1241 N N . ILE A 1 80 ? -9.967 -7.198 -0.629 1.00 0.11 80 ILE A N 1
ATOM 1242 C CA . ILE A 1 80 ? -8.648 -6.667 -0.308 1.00 0.11 80 ILE A CA 1
ATOM 1243 C C . ILE A 1 80 ? -7.827 -6.430 -1.573 1.00 0.10 80 ILE A C 1
ATOM 1244 O O . ILE A 1 80 ? -7.187 -5.389 -1.723 1.00 0.10 80 ILE A O 1
ATOM 1260 N N . LYS A 1 81 ? -7.851 -7.401 -2.482 1.00 0.11 81 LYS A N 1
ATOM 1261 C CA . LYS A 1 81 ? -7.110 -7.298 -3.735 1.00 0.13 81 LYS A CA 1
ATOM 1262 C C . LYS A 1 81 ? -7.769 -6.296 -4.678 1.00 0.13 81 LYS A C 1
ATOM 1263 O O . LYS A 1 81 ? -7.097 -5.660 -5.491 1.00 0.14 81 LYS A O 1
ATOM 1282 N N . ASN A 1 82 ? -9.088 -6.162 -4.564 1.00 0.12 82 ASN A N 1
ATOM 1283 C CA . ASN A 1 82 ? -9.841 -5.239 -5.407 1.00 0.12 82 ASN A CA 1
ATOM 1284 C C . ASN A 1 82 ? -9.339 -3.809 -5.232 1.00 0.12 82 ASN A C 1
ATOM 1285 O O . ASN A 1 82 ? -9.465 -2.982 -6.134 1.00 0.15 82 ASN A O 1
ATOM 1296 N N . LEU A 1 83 ? -8.767 -3.530 -4.064 1.00 0.11 83 LEU A N 1
ATOM 1297 C CA . LEU A 1 83 ? -8.240 -2.203 -3.770 1.00 0.11 83 LEU A CA 1
ATOM 1298 C C . LEU A 1 83 ? -7.134 -1.836 -4.753 1.00 0.12 83 LEU A C 1
ATOM 1299 O O . LEU A 1 83 ? -6.960 -0.669 -5.103 1.00 0.14 83 LEU A O 1
ATOM 1315 N N . ILE A 1 84 ? -6.388 -2.845 -5.191 1.00 0.11 84 ILE A N 1
ATOM 1316 C CA . ILE A 1 84 ? -5.293 -2.641 -6.130 1.00 0.11 84 ILE A CA 1
ATOM 1317 C C . ILE A 1 84 ? -5.808 -2.221 -7.504 1.00 0.12 84 ILE A C 1
ATOM 1318 O O . ILE A 1 84 ? -5.309 -1.267 -8.099 1.00 0.18 84 ILE A O 1
ATOM 1334 N N . SER A 1 85 ? -6.807 -2.944 -8.001 1.00 0.17 85 SER A N 1
ATOM 1335 C CA . SER A 1 85 ? -7.387 -2.650 -9.307 1.00 0.19 85 SER A CA 1
ATOM 1336 C C . SER A 1 85 ? -8.047 -1.274 -9.321 1.00 0.15 85 SER A C 1
ATOM 1337 O O . SER A 1 85 ? -8.029 -0.578 -10.336 1.00 0.14 85 SER A O 1
ATOM 1345 N N . ALA A 1 86 ? -8.633 -0.891 -8.192 1.00 0.17 86 ALA A N 1
ATOM 1346 C CA . ALA A 1 86 ? -9.304 0.400 -8.079 1.00 0.17 86 ALA A CA 1
ATOM 1347 C C . ALA A 1 86 ? -8.306 1.534 -7.864 1.00 0.15 86 ALA A C 1
ATOM 1348 O O . ALA A 1 86 ? -8.572 2.682 -8.223 1.00 0.18 86 ALA A O 1
ATOM 1355 N N . PHE A 1 87 ? -7.159 1.210 -7.272 1.00 0.12 87 PHE A N 1
ATOM 1356 C CA . PHE A 1 87 ? -6.128 2.208 -7.006 1.00 0.10 87 PHE A CA 1
ATOM 1357 C C . PHE A 1 87 ? -5.257 2.445 -8.236 1.00 0.10 87 PHE A C 1
ATOM 1358 O O . PHE A 1 87 ? -4.420 3.346 -8.247 1.00 0.13 87 PHE A O 1
ATOM 1375 N N . GLN A 1 88 ? -5.459 1.632 -9.269 1.00 0.10 88 GLN A N 1
ATOM 1376 C CA . GLN A 1 88 ? -4.688 1.759 -10.502 1.00 0.11 88 GLN A CA 1
ATOM 1377 C C . GLN A 1 88 ? -5.209 2.906 -11.365 1.00 0.13 88 GLN A C 1
ATOM 1378 O O . GLN A 1 88 ? -4.940 2.962 -12.565 1.00 0.20 88 GLN A O 1
ATOM 1392 N N . LYS A 1 89 ? -5.949 3.821 -10.747 1.00 0.14 89 LYS A N 1
ATOM 1393 C CA . LYS A 1 89 ? -6.503 4.967 -11.461 1.00 0.17 89 LYS A CA 1
ATOM 1394 C C . LYS A 1 89 ? -5.670 6.224 -11.202 1.00 0.15 89 LYS A C 1
ATOM 1395 O O . LYS A 1 89 ? -5.658 6.750 -10.089 1.00 0.17 89 LYS A O 1
ATOM 1414 N N . PRO A 1 90 ? -4.955 6.721 -12.231 1.00 0.17 90 PRO A N 1
ATOM 1415 C CA . PRO A 1 90 ? -4.113 7.919 -12.106 1.00 0.20 90 PRO A CA 1
ATOM 1416 C C . PRO A 1 90 ? -4.895 9.137 -11.624 1.00 0.16 90 PRO A C 1
ATOM 1417 O O . PRO A 1 90 ? -6.001 9.403 -12.096 1.00 0.16 90 PRO A O 1
ATOM 1428 N N . ASP A 1 91 ? -4.306 9.874 -10.685 1.00 0.17 91 ASP A N 1
ATOM 1429 C CA . ASP A 1 91 ? -4.935 11.072 -10.132 1.00 0.21 91 ASP A CA 1
ATOM 1430 C C . ASP A 1 91 ? -6.325 10.765 -9.582 1.00 0.22 91 ASP A C 1
ATOM 1431 O O . ASP A 1 91 ? -7.165 11.656 -9.463 1.00 0.27 91 ASP A O 1
ATOM 1440 N N . GLN A 1 92 ? -6.559 9.500 -9.247 1.00 0.20 92 GLN A N 1
ATOM 1441 C CA . GLN A 1 92 ? -7.848 9.079 -8.709 1.00 0.22 92 GLN A CA 1
ATOM 1442 C C . GLN A 1 92 ? -7.677 7.911 -7.744 1.00 0.22 92 GLN A C 1
ATOM 1443 O O . GLN A 1 92 ? -8.623 7.172 -7.473 1.00 0.27 92 GLN A O 1
ATOM 1457 N N . GLY A 1 93 ? -6.461 7.754 -7.227 1.00 0.18 93 GLY A N 1
ATOM 1458 C CA . GLY A 1 93 ? -6.183 6.676 -6.296 1.00 0.19 93 GLY A CA 1
ATOM 1459 C C . GLY A 1 93 ? -5.214 7.088 -5.206 1.00 0.19 93 GLY A C 1
ATOM 1460 O O . GLY A 1 93 ? -5.627 7.509 -4.125 1.00 0.28 93 GLY A O 1
ATOM 1464 N N . ILE A 1 94 ? -3.922 6.964 -5.490 1.00 0.10 94 ILE A N 1
ATOM 1465 C CA . ILE A 1 94 ? -2.885 7.323 -4.526 1.00 0.09 94 ILE A CA 1
ATOM 1466 C C . ILE A 1 94 ? -1.799 8.168 -5.187 1.00 0.09 94 ILE A C 1
ATOM 1467 O O . ILE A 1 94 ? -1.987 8.670 -6.295 1.00 0.09 94 ILE A O 1
ATOM 1483 N N . VAL A 1 95 ? -0.659 8.316 -4.510 1.00 0.09 95 VAL A N 1
ATOM 1484 C CA . VAL A 1 95 ? 0.452 9.094 -5.053 1.00 0.10 95 VAL A CA 1
ATOM 1485 C C . VAL A 1 95 ? 0.850 8.556 -6.423 1.00 0.09 95 VAL A C 1
ATOM 1486 O O . VAL A 1 95 ? 1.476 9.248 -7.226 1.00 0.10 95 VAL A O 1
ATOM 1499 N N . ILE A 1 96 ? 0.461 7.312 -6.678 1.00 0.07 96 ILE A N 1
ATOM 1500 C CA . ILE A 1 96 ? 0.745 6.650 -7.942 1.00 0.07 96 ILE A CA 1
ATOM 1501 C C . ILE A 1 96 ? -0.077 5.373 -8.067 1.00 0.06 96 ILE A C 1
ATOM 1502 O O . ILE A 1 96 ? -0.058 4.528 -7.171 1.00 0.06 96 ILE A O 1
ATOM 1518 N N . PRO A 1 97 ? -0.800 5.201 -9.183 1.00 0.06 97 PRO A N 1
ATOM 1519 C CA . PRO A 1 97 ? -1.608 4.004 -9.404 1.00 0.06 97 PRO A CA 1
ATOM 1520 C C . PRO A 1 97 ? -0.739 2.757 -9.504 1.00 0.06 97 PRO A C 1
ATOM 1521 O O . PRO A 1 97 ? 0.052 2.619 -10.439 1.00 0.07 97 PRO A O 1
ATOM 1532 N N . LEU A 1 98 ? -0.884 1.864 -8.523 1.00 0.05 98 LEU A N 1
ATOM 1533 C CA . LEU A 1 98 ? -0.112 0.622 -8.473 1.00 0.05 98 LEU A CA 1
ATOM 1534 C C . LEU A 1 98 ? 0.127 0.067 -9.871 1.00 0.06 98 LEU A C 1
ATOM 1535 O O . LEU A 1 98 ? -0.786 0.025 -10.695 1.00 0.08 98 LEU A O 1
ATOM 1551 N N . GLN A 1 99 ? 1.367 -0.332 -10.146 1.00 0.07 99 GLN A N 1
ATOM 1552 C CA . GLN A 1 99 ? 1.711 -0.851 -11.470 1.00 0.09 99 GLN A CA 1
ATOM 1553 C C . GLN A 1 99 ? 2.626 -2.075 -11.414 1.00 0.11 99 GLN A C 1
ATOM 1554 O O . GLN A 1 99 ? 2.378 -3.067 -12.100 1.00 0.23 99 GLN A O 1
ATOM 1568 N N . TYR A 1 100 ? 3.689 -2.005 -10.617 1.00 0.13 100 TYR A N 1
ATOM 1569 C CA . TYR A 1 100 ? 4.627 -3.125 -10.517 1.00 0.13 100 TYR A CA 1
ATOM 1570 C C . TYR A 1 100 ? 4.627 -3.730 -9.115 1.00 0.15 100 TYR A C 1
ATOM 1571 O O . TYR A 1 100 ? 5.195 -3.161 -8.183 1.00 0.17 100 TYR A O 1
ATOM 1589 N N . PRO A 1 101 ? 3.988 -4.906 -8.948 1.00 0.18 101 PRO A N 1
ATOM 1590 C CA . PRO A 1 101 ? 3.918 -5.594 -7.655 1.00 0.20 101 PRO A CA 1
ATOM 1591 C C . PRO A 1 101 ? 5.249 -6.233 -7.272 1.00 0.17 101 PRO A C 1
ATOM 1592 O O . PRO A 1 101 ? 5.915 -6.850 -8.104 1.00 0.19 101 PRO A O 1
ATOM 1603 N N . VAL A 1 102 ? 5.632 -6.081 -6.008 1.00 0.17 102 VAL A N 1
ATOM 1604 C CA . VAL A 1 102 ? 6.885 -6.641 -5.515 1.00 0.17 102 VAL A CA 1
ATOM 1605 C C . VAL A 1 102 ? 6.627 -7.786 -4.541 1.00 0.20 102 VAL A C 1
ATOM 1606 O O . VAL A 1 102 ? 6.684 -7.607 -3.324 1.00 0.24 102 VAL A O 1
ATOM 1619 N N . GLU A 1 103 ? 6.344 -8.965 -5.087 1.00 0.22 103 GLU A N 1
ATOM 1620 C CA . GLU A 1 103 ? 6.076 -10.143 -4.269 1.00 0.25 103 GLU A CA 1
ATOM 1621 C C . GLU A 1 103 ? 7.364 -10.908 -3.978 1.00 0.27 103 GLU A C 1
ATOM 1622 O O . GLU A 1 103 ? 8.323 -10.839 -4.746 1.00 0.34 103 GLU A O 1
ATOM 1634 N N . LYS A 1 104 ? 7.376 -11.638 -2.867 1.00 0.30 104 LYS A N 1
ATOM 1635 C CA . LYS A 1 104 ? 8.546 -12.416 -2.477 1.00 0.33 104 LYS A CA 1
ATOM 1636 C C . LYS A 1 104 ? 8.395 -13.876 -2.895 1.00 0.48 104 LYS A C 1
ATOM 1637 O O . LYS A 1 104 ? 8.013 -14.726 -2.090 1.00 0.63 104 LYS A O 1
ATOM 1656 N N . LYS A 1 105 ? 8.698 -14.159 -4.158 1.00 0.63 105 LYS A N 1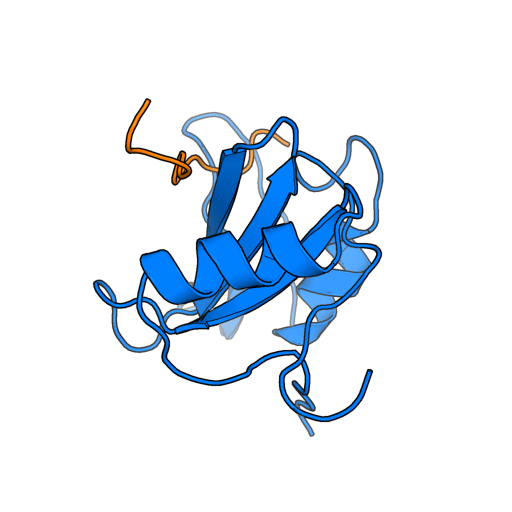
ATOM 1657 C CA . LYS A 1 105 ? 8.598 -15.516 -4.684 1.00 0.87 105 LYS A CA 1
ATOM 1658 C C . LYS A 1 105 ? 9.298 -15.628 -6.036 1.00 1.07 105 LYS A C 1
ATOM 1659 O O . LYS A 1 105 ? 10.370 -16.222 -6.143 1.00 1.29 105 LYS A O 1
ATOM 1678 N N . SER A 1 106 ? 8.683 -15.052 -7.065 1.00 1.21 106 SER A N 1
ATOM 1679 C CA . SER A 1 106 ? 9.249 -15.086 -8.409 1.00 1.50 106 SER A CA 1
ATOM 1680 C C . SER A 1 106 ? 9.423 -13.675 -8.961 1.00 1.81 106 SER A C 1
ATOM 1681 O O . SER A 1 106 ? 8.605 -12.792 -8.706 1.00 2.50 106 SER A O 1
ATOM 1689 N N . SER A 1 107 ? 10.497 -13.471 -9.719 1.00 2.29 107 SER A N 1
ATOM 1690 C CA . SER A 1 107 ? 10.780 -12.168 -10.309 1.00 3.24 107 SER A CA 1
ATOM 1691 C C . SER A 1 107 ? 9.986 -11.966 -11.595 1.00 3.86 107 SER A C 1
ATOM 1692 O O . SER A 1 107 ? 9.242 -10.966 -11.679 1.00 4.40 107 SER A O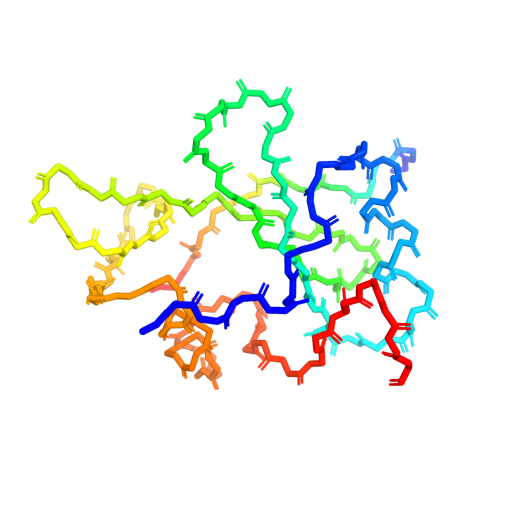 1
ATOM 1700 N N . ARG B 2 1 ? 16.740 12.416 5.449 1.00 4.31 275 ARG B N 1
ATOM 1701 C CA . ARG B 2 1 ? 17.887 11.476 5.530 1.00 3.90 275 ARG B CA 1
ATOM 1702 C C . ARG B 2 1 ? 17.677 10.443 6.633 1.00 3.13 275 ARG B C 1
ATOM 1703 O O . ARG B 2 1 ? 17.027 10.723 7.641 1.00 3.15 275 ARG B O 1
ATOM 1726 N N . LYS B 2 2 ? 18.230 9.249 6.433 1.00 3.05 276 LYS B N 1
ATOM 1727 C CA . LYS B 2 2 ? 18.105 8.169 7.406 1.00 2.91 276 LYS B CA 1
ATOM 1728 C C . LYS B 2 2 ? 16.639 7.851 7.685 1.00 2.03 276 LYS B C 1
ATOM 1729 O O . LYS B 2 2 ? 16.296 7.343 8.754 1.00 2.53 276 LYS B O 1
ATOM 1748 N N . SER B 2 3 ? 15.778 8.152 6.717 1.00 1.28 277 SER B N 1
ATOM 1749 C CA . SER B 2 3 ? 14.349 7.898 6.855 1.00 0.57 277 SER B CA 1
ATOM 1750 C C . SER B 2 3 ? 13.664 7.902 5.493 1.00 0.50 277 SER B C 1
ATOM 1751 O O . SER B 2 3 ? 13.391 8.961 4.927 1.00 0.76 277 SER B O 1
ATOM 1759 N N . LEU B 2 4 ? 13.388 6.711 4.971 1.00 0.30 278 LEU B N 1
ATOM 1760 C CA . LEU B 2 4 ? 12.736 6.577 3.674 1.00 0.23 278 LEU B CA 1
ATOM 1761 C C . LEU B 2 4 ? 11.286 6.131 3.839 1.00 0.20 278 LEU B C 1
ATOM 1762 O O . LEU B 2 4 ? 10.850 5.154 3.229 1.00 0.23 278 LEU B O 1
ATOM 1778 N N . THR B 2 5 ? 10.542 6.856 4.672 1.00 0.22 279 THR B N 1
ATOM 1779 C CA . THR B 2 5 ? 9.140 6.538 4.921 1.00 0.27 279 THR B CA 1
ATOM 1780 C C . THR B 2 5 ? 8.357 7.786 5.322 1.00 0.31 279 THR B C 1
ATOM 1781 O O . THR B 2 5 ? 8.827 8.594 6.123 1.00 0.64 279 THR B O 1
ATOM 1792 N N . ILE B 2 6 ? 7.162 7.937 4.758 1.00 0.19 280 ILE B N 1
ATOM 1793 C CA . ILE B 2 6 ? 6.315 9.087 5.056 1.00 0.21 280 ILE B CA 1
ATOM 1794 C C . ILE B 2 6 ? 5.128 8.689 5.927 1.00 0.33 280 ILE B C 1
ATOM 1795 O O . ILE B 2 6 ? 4.709 9.447 6.801 1.00 0.85 280 ILE B O 1
ATOM 1811 N N . TYR B 2 7 ? 4.591 7.497 5.679 1.00 0.27 281 TYR B N 1
ATOM 1812 C CA . TYR B 2 7 ? 3.449 6.994 6.439 1.00 0.23 281 TYR B CA 1
ATOM 1813 C C . TYR B 2 7 ? 2.257 7.940 6.324 1.00 0.26 281 TYR B C 1
ATOM 1814 O O . TYR B 2 7 ? 1.409 7.999 7.216 1.00 0.47 281 TYR B O 1
ATOM 1832 N N . ALA B 2 8 ? 2.198 8.677 5.220 1.00 0.24 282 ALA B N 1
ATOM 1833 C CA . ALA B 2 8 ? 1.111 9.620 4.987 1.00 0.27 282 ALA B CA 1
ATOM 1834 C C . ALA B 2 8 ? -0.192 8.892 4.675 1.00 0.32 282 ALA B C 1
ATOM 1835 O O . ALA B 2 8 ? -0.281 7.671 4.812 1.00 0.73 282 ALA B O 1
ATOM 1842 N N . GLN B 2 9 ? -1.198 9.650 4.252 1.00 0.26 283 GLN B N 1
ATOM 1843 C CA . GLN B 2 9 ? -2.497 9.081 3.916 1.00 0.23 283 GLN B CA 1
ATOM 1844 C C . GLN B 2 9 ? -2.873 9.403 2.474 1.00 0.23 283 GLN B C 1
ATOM 1845 O O . GLN B 2 9 ? -2.166 10.139 1.786 1.00 0.30 283 GLN B O 1
ATOM 1859 N N . VAL B 2 10 ? -3.993 8.846 2.023 1.00 0.20 284 VAL B N 1
ATOM 1860 C CA . VAL B 2 10 ? -4.469 9.071 0.664 1.00 0.22 284 VAL B CA 1
ATOM 1861 C C . VAL B 2 10 ? -5.039 10.479 0.510 1.00 0.24 284 VAL B C 1
ATOM 1862 O O . VAL B 2 10 ? -6.030 10.831 1.149 1.00 0.34 284 VAL B O 1
ATOM 1875 N N . GLN B 2 11 ? -4.402 11.281 -0.341 1.00 0.33 285 GLN B N 1
ATOM 1876 C CA . GLN B 2 11 ? -4.842 12.653 -0.576 1.00 0.36 285 GLN B CA 1
ATOM 1877 C C . GLN B 2 11 ? -5.764 12.736 -1.791 1.00 0.40 285 GLN B C 1
ATOM 1878 O O . GLN B 2 11 ? -5.953 13.810 -2.363 1.00 0.54 285 GLN B O 1
ATOM 1892 N N . LYS B 2 12 ? -6.334 11.600 -2.179 1.00 0.45 286 LYS B N 1
ATOM 1893 C CA . LYS B 2 12 ? -7.235 11.552 -3.326 1.00 0.51 286 LYS B CA 1
ATOM 1894 C C . LYS B 2 12 ? -8.519 10.804 -2.982 1.00 0.55 286 LYS B C 1
ATOM 1895 O O . LYS B 2 12 ? -9.606 11.301 -3.343 1.00 1.18 286 LYS B O 1
#